Protein AF-A0A7V8WG72-F1 (afdb_monomer)

Solvent-accessible surface area (backbone atoms only — not comparable to full-atom values): 7628 Å² total; per-residue (Å²): 144,66,64,70,64,52,50,53,52,48,52,51,51,53,50,58,50,60,41,51,70,54,53,60,45,51,53,52,51,52,53,51,49,52,38,50,53,43,22,51,48,36,38,74,75,67,39,56,71,86,51,17,57,58,49,21,47,61,74,73,47,64,66,67,60,55,52,49,63,56,43,63,79,66,47,89,67,42,62,67,56,51,51,49,49,51,53,49,50,53,52,51,44,65,72,41,50,68,62,42,48,53,52,50,50,56,50,48,51,54,54,47,49,55,51,48,54,50,52,50,47,39,61,71,75,63,46,73,75,79,75,73,75,84,126

Structure (mmCIF, N/CA/C/O backbone):
data_AF-A0A7V8WG72-F1
#
_entry.id   AF-A0A7V8WG72-F1
#
loop_
_atom_site.group_PDB
_atom_site.id
_atom_site.type_symbol
_atom_site.label_atom_id
_atom_site.label_alt_id
_atom_site.label_comp_id
_atom_site.label_asym_id
_atom_site.label_entity_id
_atom_site.label_seq_id
_atom_site.pdbx_PDB_ins_code
_atom_site.Cartn_x
_atom_site.Cartn_y
_atom_site.Cartn_z
_atom_site.occupancy
_atom_site.B_iso_or_equiv
_atom_site.auth_seq_id
_atom_site.auth_comp_id
_atom_site.auth_asym_id
_atom_site.auth_atom_id
_atom_site.pdbx_PDB_model_num
ATOM 1 N N . MET A 1 1 ? 27.083 -0.628 -4.940 1.00 44.25 1 MET A N 1
ATOM 2 C CA . MET A 1 1 ? 26.690 -1.889 -4.267 1.00 44.25 1 MET A CA 1
ATOM 3 C C . MET A 1 1 ? 25.744 -1.596 -3.080 1.00 44.25 1 MET A C 1
ATOM 5 O O . MET A 1 1 ? 26.153 -1.685 -1.938 1.00 44.25 1 MET A O 1
ATOM 9 N N . THR A 1 2 ? 24.483 -1.189 -3.316 1.00 53.59 2 THR A N 1
ATOM 10 C CA . THR A 1 2 ? 23.506 -0.809 -2.247 1.00 53.59 2 THR A CA 1
ATOM 11 C C . THR A 1 2 ? 22.057 -1.237 -2.554 1.00 53.59 2 THR A C 1
ATOM 13 O O . THR A 1 2 ? 21.095 -0.674 -2.032 1.00 53.59 2 THR A O 1
ATOM 16 N N . PHE A 1 3 ? 21.863 -2.259 -3.393 1.00 52.72 3 PHE A N 1
ATOM 17 C CA . PHE A 1 3 ? 20.522 -2.711 -3.799 1.00 52.72 3 PHE A CA 1
ATOM 18 C C . PHE A 1 3 ? 19.823 -3.568 -2.720 1.00 52.72 3 PHE A C 1
ATOM 20 O O . PHE A 1 3 ? 18.633 -3.395 -2.459 1.00 52.72 3 PHE A O 1
ATOM 27 N N . ARG A 1 4 ? 20.574 -4.424 -2.002 1.00 56.84 4 ARG A N 1
ATOM 28 C CA . ARG A 1 4 ? 20.037 -5.308 -0.938 1.00 56.84 4 ARG A CA 1
ATOM 29 C C . ARG A 1 4 ? 19.464 -4.545 0.263 1.00 56.84 4 ARG A C 1
ATOM 31 O O . ARG A 1 4 ? 18.436 -4.947 0.799 1.00 56.84 4 ARG A O 1
ATOM 38 N N . GLY A 1 5 ? 20.078 -3.425 0.655 1.00 62.41 5 GLY A N 1
ATOM 39 C CA . GLY A 1 5 ? 19.612 -2.614 1.790 1.00 62.41 5 GLY A CA 1
ATOM 40 C C . GLY A 1 5 ? 18.289 -1.891 1.516 1.00 62.41 5 GLY A C 1
ATOM 41 O O . GLY A 1 5 ? 17.406 -1.856 2.374 1.00 62.41 5 GLY A O 1
ATOM 42 N N . LYS A 1 6 ? 18.110 -1.376 0.291 1.00 57.94 6 LYS A N 1
ATOM 43 C CA . LYS A 1 6 ? 16.868 -0.710 -0.133 1.00 57.94 6 LYS A CA 1
ATOM 44 C C . LYS A 1 6 ? 15.716 -1.703 -0.287 1.00 57.94 6 LYS A C 1
ATOM 46 O O . LYS A 1 6 ? 14.612 -1.406 0.159 1.00 57.94 6 LYS A O 1
ATOM 51 N N . ALA A 1 7 ? 15.987 -2.896 -0.821 1.00 64.38 7 ALA A N 1
ATOM 52 C CA . ALA A 1 7 ? 15.001 -3.972 -0.912 1.00 64.38 7 ALA A CA 1
ATOM 53 C C . ALA A 1 7 ? 14.520 -4.430 0.476 1.00 64.38 7 ALA A C 1
ATOM 55 O O . ALA A 1 7 ? 13.319 -4.518 0.712 1.00 64.38 7 ALA A O 1
ATOM 56 N N . ALA A 1 8 ? 15.432 -4.627 1.434 1.00 68.44 8 ALA A N 1
ATOM 57 C CA . ALA A 1 8 ? 15.064 -4.984 2.805 1.00 68.44 8 ALA A CA 1
ATOM 58 C C . ALA A 1 8 ? 14.253 -3.876 3.508 1.00 68.44 8 ALA A C 1
ATOM 60 O O . ALA A 1 8 ? 13.291 -4.163 4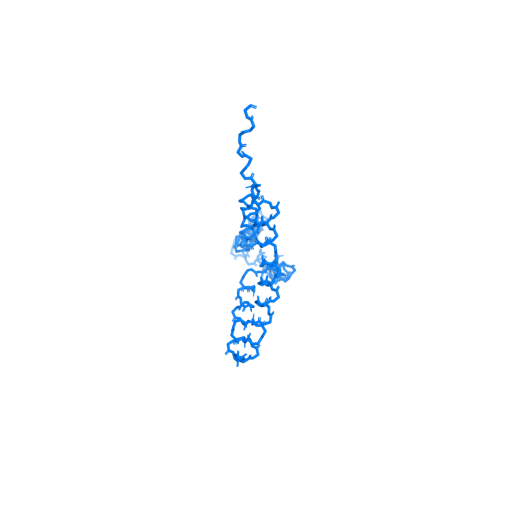.222 1.00 68.44 8 ALA A O 1
ATOM 61 N N . ALA A 1 9 ? 14.595 -2.604 3.280 1.00 67.81 9 ALA A N 1
ATOM 62 C CA . ALA A 1 9 ? 13.831 -1.471 3.800 1.00 67.81 9 ALA A CA 1
ATOM 63 C C . ALA A 1 9 ? 12.435 -1.365 3.163 1.00 67.81 9 ALA A C 1
ATOM 65 O O . ALA A 1 9 ? 11.466 -1.068 3.861 1.00 67.81 9 ALA A O 1
ATOM 66 N N . PHE A 1 10 ? 12.323 -1.646 1.864 1.00 66.31 10 PHE A N 1
ATOM 67 C CA . PHE A 1 10 ? 11.054 -1.690 1.144 1.00 66.31 10 PHE A CA 1
ATOM 68 C C . PHE A 1 10 ? 10.163 -2.827 1.651 1.00 66.31 10 PHE A C 1
ATOM 70 O O . PHE A 1 10 ? 9.021 -2.581 2.019 1.00 66.31 10 PHE A O 1
ATOM 77 N N . VAL A 1 11 ? 10.706 -4.040 1.790 1.00 69.69 11 VAL A N 1
ATOM 78 C CA . VAL A 1 11 ? 9.989 -5.196 2.351 1.00 69.69 11 VAL A CA 1
ATOM 79 C C . VAL A 1 11 ? 9.550 -4.926 3.788 1.00 69.69 11 VAL A C 1
ATOM 81 O O . VAL A 1 11 ? 8.429 -5.261 4.154 1.00 69.69 11 VAL A O 1
ATOM 84 N N . ARG A 1 12 ? 10.380 -4.273 4.609 1.00 65.31 12 ARG A N 1
ATOM 85 C CA . ARG A 1 12 ? 10.001 -3.906 5.980 1.00 65.31 12 ARG A CA 1
ATOM 86 C C . ARG A 1 12 ? 8.890 -2.855 6.012 1.00 65.31 12 ARG A C 1
ATOM 88 O O . ARG A 1 12 ? 7.992 -2.979 6.834 1.00 65.31 12 ARG A O 1
ATOM 95 N N . ARG A 1 13 ? 8.912 -1.860 5.118 1.00 62.81 13 ARG A N 1
ATOM 96 C CA . ARG A 1 13 ? 7.832 -0.863 4.977 1.00 62.81 13 ARG A CA 1
ATOM 97 C C . ARG A 1 13 ? 6.540 -1.490 4.457 1.00 62.81 13 ARG A C 1
ATOM 99 O O . ARG A 1 13 ? 5.484 -1.224 5.016 1.00 62.81 13 ARG A O 1
ATOM 106 N N . ALA A 1 14 ? 6.632 -2.384 3.475 1.00 64.31 14 ALA A N 1
ATOM 107 C CA . ALA A 1 14 ? 5.503 -3.168 2.987 1.00 64.31 14 ALA A CA 1
ATOM 108 C C . ALA A 1 14 ? 4.931 -4.065 4.096 1.00 64.31 14 ALA A C 1
ATOM 110 O O . ALA A 1 14 ? 3.726 -4.115 4.294 1.00 64.31 14 ALA A O 1
ATOM 111 N N . ARG A 1 15 ? 5.784 -4.707 4.902 1.00 63.78 15 ARG A N 1
ATOM 112 C CA . ARG A 1 15 ? 5.366 -5.536 6.042 1.00 63.78 15 ARG A CA 1
ATOM 113 C C . ARG A 1 15 ? 4.791 -4.723 7.203 1.00 63.78 15 ARG A C 1
ATOM 115 O O . ARG A 1 15 ? 3.876 -5.190 7.869 1.00 63.78 15 ARG A O 1
ATOM 122 N N . ALA A 1 16 ? 5.285 -3.509 7.429 1.00 60.75 16 ALA A N 1
ATOM 123 C CA . ALA A 1 16 ? 4.689 -2.572 8.376 1.00 60.75 16 ALA A CA 1
ATOM 124 C C . ALA A 1 16 ? 3.301 -2.115 7.898 1.00 60.75 16 ALA A C 1
ATOM 126 O O . ALA A 1 16 ? 2.375 -2.061 8.700 1.00 60.75 16 ALA A O 1
ATOM 127 N N . ALA A 1 17 ? 3.122 -1.903 6.590 1.00 60.59 17 ALA A N 1
ATOM 128 C CA . ALA A 1 17 ? 1.808 -1.676 5.992 1.00 60.59 17 ALA A CA 1
ATOM 129 C C . ALA A 1 17 ? 0.892 -2.922 6.084 1.00 60.59 17 ALA A C 1
ATOM 131 O O . ALA A 1 17 ? -0.310 -2.779 6.292 1.00 60.59 17 ALA A O 1
ATOM 132 N N . LEU A 1 18 ? 1.449 -4.147 6.049 1.00 61.81 18 LEU A N 1
ATOM 133 C CA . LEU A 1 18 ? 0.720 -5.409 6.309 1.00 61.81 18 LEU A CA 1
ATOM 134 C C . LEU A 1 18 ? 0.290 -5.593 7.774 1.00 61.81 18 LEU A C 1
ATOM 136 O O . LEU A 1 18 ? -0.569 -6.426 8.053 1.00 61.81 18 LEU A O 1
ATOM 140 N N . SER A 1 19 ? 0.849 -4.842 8.729 1.00 63.75 19 SER A N 1
ATOM 141 C CA . SER A 1 19 ? 0.563 -4.992 10.168 1.00 63.75 19 SER A CA 1
ATOM 142 C C . SER A 1 19 ? -0.825 -4.475 10.586 1.00 63.75 19 SER A C 1
ATOM 144 O O . SER A 1 19 ? -1.163 -4.479 11.772 1.00 63.75 19 SER A O 1
ATOM 146 N N . ARG A 1 20 ? -1.652 -4.026 9.638 1.00 65.56 20 ARG A N 1
ATOM 147 C CA . ARG A 1 20 ? -2.979 -3.449 9.887 1.00 65.56 20 ARG A CA 1
ATOM 148 C C . ARG A 1 20 ? -3.912 -4.394 10.653 1.00 65.56 20 ARG A C 1
ATOM 150 O O . ARG A 1 20 ? -4.619 -3.951 11.549 1.00 65.56 20 ARG A O 1
ATOM 157 N N . SER A 1 21 ? -3.836 -5.700 10.390 1.00 66.31 21 SER A N 1
ATOM 158 C CA . SER A 1 21 ? -4.611 -6.721 11.115 1.00 66.31 21 SER A CA 1
ATOM 159 C C . SER A 1 21 ? -4.204 -6.879 12.586 1.00 66.31 21 SER A C 1
ATOM 161 O O . SER A 1 21 ? -5.015 -7.320 13.403 1.00 66.31 21 SER A O 1
ATOM 163 N N . ARG A 1 22 ? -2.960 -6.522 12.930 1.00 71.00 22 ARG A N 1
ATOM 164 C CA . ARG A 1 22 ? -2.457 -6.493 14.307 1.00 71.00 22 ARG A CA 1
ATOM 165 C C . ARG A 1 22 ? -2.949 -5.244 15.030 1.00 71.00 22 ARG A C 1
ATOM 167 O O . ARG A 1 22 ? -3.492 -5.375 16.113 1.00 71.00 22 ARG A O 1
ATOM 174 N N . LEU A 1 23 ? -2.871 -4.080 14.387 1.00 71.25 23 LEU A N 1
ATOM 175 C CA . LEU A 1 23 ? -3.385 -2.813 14.925 1.00 71.25 23 LEU A CA 1
ATOM 176 C C . LEU A 1 23 ? -4.904 -2.843 15.156 1.00 71.25 23 LEU A C 1
ATOM 178 O O . LEU A 1 23 ? -5.367 -2.424 16.207 1.00 71.25 23 LEU A O 1
ATOM 182 N N . ASP A 1 24 ? -5.683 -3.393 14.219 1.00 74.50 24 ASP A N 1
ATOM 183 C CA . ASP A 1 24 ? -7.138 -3.563 14.386 1.00 74.50 24 ASP A CA 1
ATOM 184 C C . ASP A 1 24 ? -7.485 -4.518 15.539 1.00 74.50 24 ASP A C 1
ATOM 186 O O . ASP A 1 24 ? -8.578 -4.453 16.103 1.00 74.50 24 ASP A O 1
ATOM 190 N N . ARG A 1 25 ? -6.584 -5.456 15.845 1.00 79.06 25 ARG A N 1
ATOM 191 C CA . ARG A 1 25 ? -6.735 -6.405 16.947 1.00 79.06 25 ARG A CA 1
ATOM 192 C C . ARG A 1 25 ? -6.362 -5.754 18.274 1.00 79.06 25 ARG A C 1
ATOM 194 O O . ARG A 1 25 ? -7.174 -5.815 19.185 1.00 79.06 25 ARG A O 1
ATOM 201 N N . GLU A 1 26 ? -5.222 -5.072 18.329 1.00 81.88 26 GLU A N 1
ATOM 202 C CA . GLU A 1 26 ? -4.774 -4.280 19.481 1.00 81.88 26 GLU A CA 1
ATOM 203 C C . GLU A 1 26 ? -5.829 -3.236 19.872 1.00 81.88 26 GLU A C 1
ATOM 205 O O . GLU A 1 26 ? -6.213 -3.164 21.032 1.00 81.88 26 GLU A O 1
ATOM 210 N N . LEU A 1 27 ? -6.399 -2.510 18.902 1.00 81.75 27 LEU A N 1
ATOM 211 C CA . LEU A 1 27 ? -7.456 -1.525 19.160 1.00 81.75 27 LEU A CA 1
ATOM 212 C C . LEU A 1 27 ? -8.726 -2.174 19.736 1.00 81.75 27 LEU A C 1
ATOM 214 O O . LEU A 1 27 ? -9.347 -1.640 20.652 1.00 81.75 27 LEU A O 1
ATOM 218 N N . ARG A 1 28 ? -9.121 -3.347 19.222 1.00 82.75 28 ARG A N 1
ATOM 219 C CA . ARG A 1 28 ? -10.267 -4.099 19.762 1.00 82.75 28 ARG A CA 1
ATOM 220 C C . ARG A 1 28 ? -10.008 -4.610 21.176 1.00 82.75 28 ARG A C 1
ATOM 222 O O . ARG A 1 28 ? -10.929 -4.600 21.991 1.00 82.75 28 ARG A O 1
ATOM 229 N N . GLU A 1 29 ? -8.790 -5.058 21.451 1.00 87.75 29 GLU A N 1
ATOM 230 C CA . GLU A 1 29 ? -8.359 -5.501 22.778 1.00 87.75 29 GLU A CA 1
ATOM 231 C C . GLU A 1 29 ? -8.352 -4.330 23.772 1.00 87.75 29 GLU A C 1
ATOM 233 O O . GLU A 1 29 ? -8.922 -4.446 24.855 1.00 87.75 29 GLU A O 1
ATOM 238 N N . GLU A 1 30 ? -7.815 -3.175 23.381 1.00 87.38 30 GLU A N 1
ATOM 239 C CA . GLU A 1 30 ? -7.792 -1.952 24.191 1.00 87.38 30 GLU A CA 1
ATOM 240 C C . GLU A 1 30 ? -9.208 -1.441 24.504 1.00 87.38 30 GLU A C 1
ATOM 242 O O . GLU A 1 30 ? -9.537 -1.134 25.652 1.00 87.38 30 GLU A O 1
ATOM 247 N N . MET A 1 31 ? -10.097 -1.432 23.508 1.00 85.69 31 MET A N 1
ATOM 248 C CA . MET A 1 31 ? -11.506 -1.085 23.706 1.00 85.69 31 MET A CA 1
ATOM 249 C C . MET A 1 31 ? -12.215 -2.049 24.665 1.00 85.69 31 MET A C 1
ATOM 251 O O . MET A 1 31 ? -12.976 -1.615 25.533 1.00 85.69 31 MET A O 1
ATOM 255 N N . ALA A 1 32 ? -11.973 -3.357 24.531 1.00 88.25 32 ALA A N 1
ATOM 256 C CA . ALA A 1 32 ? -12.526 -4.353 25.446 1.00 88.25 32 ALA A CA 1
ATOM 257 C C . ALA A 1 32 ? -12.009 -4.140 26.876 1.00 88.25 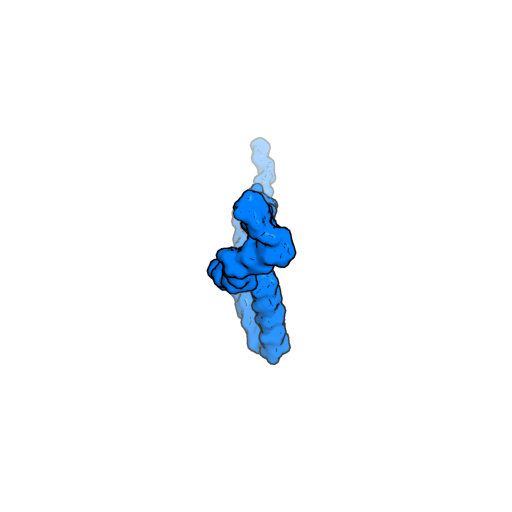32 ALA A C 1
ATOM 259 O O . ALA A 1 32 ? -12.784 -4.235 27.831 1.00 88.25 32 ALA A O 1
ATOM 260 N N . HIS A 1 33 ? -10.732 -3.782 27.017 1.00 90.94 33 HIS A N 1
ATOM 261 C CA . HIS A 1 33 ? -10.139 -3.463 28.307 1.00 90.94 33 HIS A CA 1
ATOM 262 C C . HIS A 1 33 ? -10.792 -2.234 28.957 1.00 90.94 33 HIS A C 1
ATOM 264 O O . HIS A 1 33 ? -11.122 -2.277 30.143 1.00 90.94 33 HIS A O 1
ATOM 270 N N . HIS A 1 34 ? -11.065 -1.178 28.189 1.00 88.62 34 HIS A N 1
ATOM 271 C CA . HIS A 1 34 ? -11.758 0.012 28.688 1.00 88.62 34 HIS A CA 1
ATOM 272 C C . HIS A 1 34 ? -13.179 -0.281 29.189 1.00 88.62 34 HIS A C 1
ATOM 274 O O . HIS A 1 34 ? -13.581 0.210 30.247 1.00 88.62 34 HIS A O 1
ATOM 280 N N . VAL A 1 35 ? -13.944 -1.095 28.454 1.00 90.88 35 VAL A N 1
ATOM 281 C CA . VAL A 1 35 ? -15.291 -1.514 28.881 1.00 90.88 35 VAL A CA 1
ATOM 282 C C . VAL A 1 35 ? -15.222 -2.302 30.190 1.00 90.88 35 VAL A C 1
ATOM 284 O O . VAL A 1 35 ? -16.062 -2.117 31.071 1.00 90.88 35 VAL A O 1
ATOM 287 N N . GLU A 1 36 ? -14.213 -3.157 30.336 1.00 92.44 36 GLU A N 1
ATOM 288 C CA . GLU A 1 36 ? -14.015 -3.964 31.537 1.00 92.44 36 GLU A CA 1
ATOM 289 C C . GLU A 1 36 ? -13.615 -3.118 32.755 1.00 92.44 36 GLU A C 1
ATOM 291 O O . GLU A 1 36 ? -14.199 -3.275 33.826 1.00 92.44 36 GLU A O 1
ATOM 296 N N . LEU A 1 37 ? -12.705 -2.154 32.589 1.00 92.69 37 LEU A N 1
ATOM 297 C CA . LEU A 1 37 ? -12.367 -1.186 33.641 1.00 92.69 37 LEU A CA 1
ATOM 298 C C . LEU A 1 37 ? -13.603 -0.407 34.103 1.00 92.69 37 LEU A C 1
ATOM 300 O O . LEU A 1 37 ? -13.826 -0.233 35.303 1.00 92.69 37 LEU A O 1
ATOM 304 N N . ARG A 1 38 ? -14.454 0.011 33.158 1.00 91.25 38 ARG A N 1
ATOM 305 C CA . ARG A 1 38 ? -15.691 0.728 33.480 1.00 91.25 38 ARG A CA 1
ATOM 306 C C . ARG A 1 38 ? -16.681 -0.145 34.246 1.00 91.25 38 ARG A C 1
ATOM 308 O O . ARG A 1 38 ? -17.318 0.329 35.182 1.00 91.25 38 ARG A O 1
ATOM 315 N N . ARG A 1 39 ? -16.791 -1.425 33.879 1.00 93.44 39 ARG A N 1
ATOM 316 C CA . ARG A 1 39 ? -17.606 -2.408 34.605 1.00 93.44 39 ARG A CA 1
ATOM 317 C C . ARG A 1 39 ? -17.141 -2.547 36.055 1.00 93.44 39 ARG A C 1
ATOM 319 O O . ARG A 1 39 ? -17.977 -2.579 36.950 1.00 93.44 39 ARG A O 1
ATOM 326 N N . GLN A 1 40 ? -15.831 -2.628 36.281 1.00 93.62 40 GLN A N 1
ATOM 327 C CA . GLN A 1 40 ? -15.256 -2.757 37.623 1.00 93.62 40 GLN A CA 1
ATOM 328 C C . GLN A 1 40 ? -15.498 -1.510 38.476 1.00 93.62 40 GLN A C 1
ATOM 330 O O . GLN A 1 40 ? -15.874 -1.647 39.635 1.00 93.62 40 GLN A O 1
ATOM 335 N N . GLN A 1 41 ? -15.365 -0.314 37.894 1.00 92.81 41 GLN A N 1
ATOM 336 C CA . GLN A 1 41 ? -15.710 0.941 38.570 1.00 92.81 41 GLN A CA 1
ATOM 337 C C . GLN A 1 41 ? -17.179 0.980 38.984 1.00 92.81 41 GLN A C 1
ATOM 339 O O . GLN A 1 41 ? -17.459 1.225 40.145 1.00 92.81 41 GLN A O 1
ATOM 344 N N . LEU A 1 42 ? -18.109 0.637 38.087 1.00 92.44 42 LEU A N 1
ATOM 345 C CA . LEU A 1 42 ? -19.538 0.611 38.422 1.00 92.44 42 LEU A CA 1
ATOM 346 C C . LEU A 1 42 ? -19.842 -0.346 39.584 1.00 92.44 42 LEU A C 1
ATOM 348 O O . LEU A 1 42 ? -20.648 -0.024 40.448 1.00 92.44 42 LEU A O 1
ATOM 352 N N . ILE A 1 43 ? -19.177 -1.502 39.633 1.00 94.62 43 ILE A N 1
ATOM 353 C CA . ILE A 1 43 ? -19.314 -2.440 40.756 1.00 94.62 43 ILE A CA 1
ATOM 354 C C . ILE A 1 43 ? -18.747 -1.842 42.047 1.00 94.62 43 ILE A C 1
ATOM 356 O O . ILE A 1 43 ? -19.370 -1.975 43.098 1.00 94.62 43 ILE A O 1
ATOM 360 N N . ALA A 1 44 ? -17.588 -1.184 41.977 1.00 93.50 44 ALA A N 1
ATOM 361 C CA . ALA A 1 44 ? -16.986 -0.503 43.123 1.00 93.50 44 ALA A CA 1
ATOM 362 C C . ALA A 1 44 ? -17.863 0.654 43.636 1.00 93.50 44 ALA A C 1
ATOM 364 O O . ALA A 1 44 ? -17.959 0.860 44.842 1.00 93.50 44 ALA A O 1
ATOM 365 N N . ASP A 1 45 ? -18.566 1.331 42.729 1.00 93.12 45 ASP A N 1
ATOM 366 C CA . ASP A 1 45 ? -19.535 2.390 43.017 1.00 93.12 45 ASP A CA 1
ATOM 367 C C . ASP A 1 45 ? -20.886 1.837 43.528 1.00 93.12 45 ASP A C 1
ATOM 369 O O . ASP A 1 45 ? -21.815 2.597 43.800 1.00 93.12 45 ASP A O 1
ATOM 373 N N . GLY A 1 46 ? -21.011 0.511 43.680 1.00 91.31 46 GLY A N 1
ATOM 374 C CA . GLY A 1 46 ? -22.170 -0.154 44.279 1.00 91.31 46 GLY A CA 1
ATOM 375 C C . GLY A 1 46 ? -23.274 -0.559 43.299 1.00 91.31 46 GLY A C 1
ATOM 376 O O . GLY A 1 46 ? -24.343 -0.992 43.732 1.00 91.31 46 GLY A O 1
ATOM 377 N N . VAL A 1 47 ? -23.048 -0.455 41.987 1.00 92.06 47 VAL A N 1
ATOM 378 C CA . VAL A 1 47 ? -23.995 -0.938 40.970 1.00 92.06 47 VAL A CA 1
ATOM 379 C C . VAL A 1 47 ? -24.003 -2.470 40.948 1.00 92.06 47 VAL A C 1
ATOM 381 O O . VAL A 1 47 ? -22.952 -3.112 40.979 1.00 92.06 47 VAL A O 1
ATOM 384 N N . ASP A 1 48 ? -25.194 -3.072 40.837 1.00 92.69 48 ASP A N 1
ATOM 385 C CA . ASP A 1 48 ? -25.360 -4.527 40.715 1.00 92.69 48 ASP A CA 1
ATOM 386 C C . ASP A 1 48 ? -24.456 -5.085 39.588 1.00 92.69 48 ASP A C 1
ATOM 388 O O . ASP A 1 48 ? -24.570 -4.638 38.439 1.00 92.69 48 ASP A O 1
ATOM 392 N N . PRO A 1 49 ? -23.599 -6.092 39.858 1.00 87.81 49 PRO A N 1
ATOM 393 C CA . PRO A 1 49 ? -22.728 -6.714 38.859 1.00 87.81 49 PRO A CA 1
ATOM 394 C C . PRO A 1 49 ? -23.442 -7.175 37.581 1.00 87.81 49 PRO A C 1
ATOM 396 O O . PRO A 1 49 ? -22.849 -7.152 36.497 1.00 87.81 49 PRO A O 1
ATOM 399 N N . ARG A 1 50 ? -24.715 -7.581 37.685 1.00 87.19 50 ARG A N 1
ATOM 400 C CA . ARG A 1 50 ? -25.540 -8.011 36.545 1.00 87.19 50 ARG A CA 1
ATOM 401 C C . ARG A 1 50 ? -25.939 -6.840 35.644 1.00 87.19 50 ARG A C 1
ATOM 403 O O . ARG A 1 50 ? -26.120 -7.031 34.439 1.00 87.19 50 ARG A O 1
ATOM 410 N N . LEU A 1 51 ? -26.055 -5.638 36.206 1.00 89.69 51 LEU A N 1
ATOM 411 C CA . LEU A 1 51 ? -26.395 -4.405 35.491 1.00 89.69 51 LEU A CA 1
ATOM 412 C C . LEU A 1 51 ? -25.141 -3.660 35.015 1.00 89.69 51 LEU A C 1
ATOM 414 O O . LEU A 1 51 ? -25.120 -3.172 33.882 1.00 89.69 51 LEU A O 1
ATOM 418 N N . ALA A 1 52 ? -24.064 -3.687 35.805 1.00 90.69 52 ALA A N 1
ATOM 419 C CA . ALA A 1 52 ? -22.800 -3.003 35.537 1.00 90.69 52 ALA A CA 1
ATOM 420 C C . ALA A 1 52 ? -22.204 -3.345 34.159 1.00 90.69 52 ALA A C 1
ATOM 422 O O . ALA A 1 52 ? -21.691 -2.472 33.464 1.00 90.69 52 ALA A O 1
ATOM 423 N N . ALA A 1 53 ? -22.315 -4.601 33.708 1.00 86.44 53 ALA A N 1
ATOM 424 C CA . ALA A 1 53 ? -21.818 -5.011 32.390 1.00 86.44 53 ALA A CA 1
ATOM 425 C C . ALA A 1 53 ? -22.595 -4.368 31.224 1.00 86.44 53 ALA A C 1
ATOM 427 O O . ALA A 1 53 ? -22.006 -3.993 30.206 1.00 86.44 53 ALA A O 1
ATOM 428 N N . ARG A 1 54 ? -23.922 -4.239 31.353 1.00 86.25 54 ARG A N 1
ATOM 429 C CA . ARG A 1 54 ? -24.769 -3.582 30.342 1.00 86.25 54 ARG A CA 1
ATOM 430 C C . ARG A 1 54 ? -24.555 -2.075 30.344 1.00 86.25 54 ARG A C 1
ATOM 432 O O . ARG A 1 54 ? -24.498 -1.468 29.276 1.00 86.25 54 ARG A O 1
ATOM 439 N N . GLU A 1 55 ? -24.421 -1.494 31.525 1.00 88.94 55 GLU A N 1
ATOM 440 C CA . GLU A 1 55 ? -24.230 -0.061 31.706 1.00 88.94 55 GLU A CA 1
ATOM 441 C C . GLU A 1 55 ? -22.849 0.403 31.232 1.00 88.94 55 GLU A C 1
ATOM 443 O O . GLU A 1 55 ? -22.764 1.361 30.465 1.00 88.94 55 GLU A O 1
ATOM 448 N N . ALA A 1 56 ? -21.787 -0.354 31.527 1.00 89.31 56 ALA A N 1
ATOM 449 C CA . ALA A 1 56 ? -20.451 -0.113 30.983 1.00 89.31 56 ALA A CA 1
ATOM 450 C C . ALA A 1 56 ? -20.462 -0.075 29.446 1.00 89.31 56 ALA A C 1
ATOM 452 O O . ALA A 1 56 ? -19.978 0.886 28.849 1.00 89.31 56 ALA A O 1
ATOM 453 N N . ARG A 1 57 ? -21.100 -1.060 28.796 1.00 84.69 57 ARG A N 1
ATOM 454 C CA . ARG A 1 57 ? -21.241 -1.097 27.328 1.00 84.69 57 ARG A CA 1
ATOM 455 C C . ARG A 1 57 ? -22.047 0.078 26.775 1.00 84.69 57 ARG A C 1
ATOM 457 O O . ARG A 1 57 ? -21.666 0.630 25.751 1.00 84.69 57 ARG A O 1
ATOM 464 N N . ARG A 1 58 ? -23.145 0.470 27.432 1.00 85.62 58 ARG A N 1
ATOM 465 C CA . ARG A 1 58 ? -23.942 1.641 27.024 1.00 85.62 58 ARG A CA 1
ATOM 466 C C . ARG A 1 58 ? -23.152 2.942 27.154 1.00 85.62 58 ARG A C 1
ATOM 468 O O . ARG A 1 58 ? -23.198 3.756 26.240 1.00 85.62 58 ARG A O 1
ATOM 475 N N . SER A 1 59 ? -22.423 3.111 28.256 1.00 83.69 59 SER A N 1
ATOM 476 C CA . SER A 1 59 ? -21.635 4.316 28.540 1.00 83.69 59 SER A CA 1
ATOM 477 C C . SER A 1 59 ? -20.415 4.481 27.626 1.00 83.69 59 SER A C 1
ATOM 479 O O . SER A 1 59 ? -20.045 5.606 27.313 1.00 83.69 59 SER A O 1
ATOM 481 N N . PHE A 1 60 ? -19.823 3.377 27.153 1.00 81.25 60 PHE A N 1
ATOM 482 C CA . PHE A 1 60 ? -18.696 3.401 26.213 1.00 81.25 60 PHE A CA 1
ATOM 483 C C . PHE A 1 60 ? -19.116 3.789 24.779 1.00 81.25 60 PHE A C 1
ATOM 485 O O . PHE A 1 60 ? -18.292 4.247 23.992 1.00 81.25 60 PHE A O 1
ATOM 492 N N . GLY A 1 61 ? -20.400 3.637 24.433 1.00 77.31 61 GLY A N 1
ATOM 493 C CA . GLY A 1 61 ? -20.929 3.892 23.090 1.00 77.31 61 GLY A CA 1
ATOM 494 C C . GLY A 1 61 ? -20.878 2.662 22.179 1.00 77.31 61 GLY A C 1
ATOM 495 O O . GLY A 1 61 ? -20.659 1.545 22.641 1.00 77.31 61 GLY A O 1
ATOM 496 N N . ASN A 1 62 ? -21.128 2.836 20.874 1.00 77.00 62 ASN A N 1
ATOM 497 C CA . ASN A 1 62 ? -21.077 1.732 19.910 1.00 77.00 62 ASN A CA 1
ATOM 498 C C . ASN A 1 62 ? -19.621 1.494 19.446 1.00 77.00 62 ASN A C 1
ATOM 500 O O . ASN A 1 62 ? -19.131 2.253 18.603 1.00 77.00 62 ASN A O 1
ATOM 504 N N . PRO A 1 63 ? -18.934 0.441 19.932 1.00 69.19 63 PRO A N 1
ATOM 505 C CA . PRO A 1 63 ? -17.553 0.144 19.551 1.00 69.19 63 PRO A CA 1
ATOM 506 C C . PRO A 1 63 ? -17.386 -0.105 18.046 1.00 69.19 63 PRO A C 1
ATOM 508 O O . PRO A 1 63 ? -16.327 0.186 17.497 1.00 69.19 63 PRO A O 1
ATOM 511 N N . GLY A 1 64 ? -18.428 -0.598 17.365 1.00 67.56 64 GLY A N 1
ATOM 512 C CA . GLY A 1 64 ? -18.417 -0.800 15.916 1.00 67.56 64 GLY A CA 1
ATOM 513 C C . GLY A 1 64 ? -18.265 0.514 15.152 1.00 67.56 64 GLY A C 1
ATOM 514 O O . GLY A 1 64 ? -17.417 0.609 14.274 1.00 67.56 64 GLY A O 1
ATOM 515 N N . VAL A 1 65 ? -18.995 1.554 15.563 1.00 68.44 65 VAL A N 1
ATOM 516 C CA . VAL A 1 65 ? -18.948 2.886 14.932 1.00 68.44 65 VAL A CA 1
ATOM 517 C C . VAL A 1 65 ? -17.601 3.574 15.172 1.00 6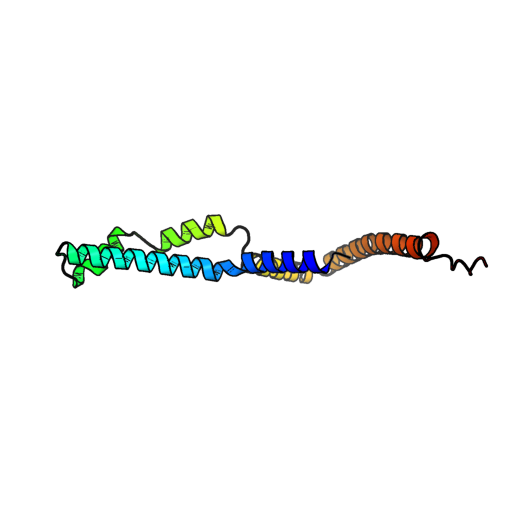8.44 65 VAL A C 1
ATOM 519 O O . VAL A 1 65 ? -17.074 4.241 14.283 1.00 68.44 65 VAL A O 1
ATOM 522 N N . ILE A 1 66 ? -17.018 3.402 16.363 1.00 67.62 66 ILE A N 1
ATOM 523 C CA . ILE A 1 66 ? -15.697 3.957 16.696 1.00 67.62 66 ILE A CA 1
ATOM 524 C C . ILE A 1 66 ? -14.609 3.271 15.859 1.00 67.62 66 ILE A C 1
ATOM 526 O O . ILE A 1 66 ? -13.768 3.944 15.261 1.00 67.62 66 ILE A O 1
ATOM 530 N N . ALA A 1 67 ? -14.656 1.942 15.747 1.00 68.56 67 ALA A N 1
ATOM 531 C CA . ALA A 1 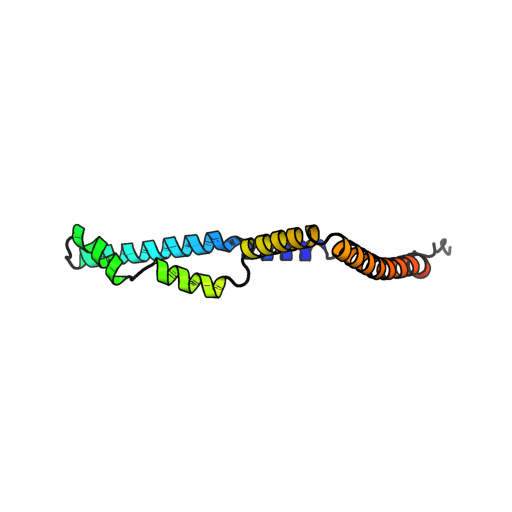67 ? -13.725 1.189 14.915 1.00 68.56 67 ALA A CA 1
ATOM 532 C C . ALA A 1 67 ? -13.856 1.551 13.423 1.00 68.56 67 ALA A C 1
ATOM 534 O O . ALA A 1 67 ? -12.847 1.710 12.742 1.00 68.56 67 ALA A O 1
ATOM 535 N N . GLU A 1 68 ? -15.080 1.735 12.924 1.00 65.06 68 GLU A N 1
ATOM 536 C CA . GLU A 1 68 ? -15.371 2.059 11.522 1.00 65.06 68 GLU A CA 1
ATOM 537 C C . GLU A 1 68 ? -14.871 3.458 11.130 1.00 65.06 68 GLU A C 1
ATOM 539 O O . GLU A 1 68 ? -14.122 3.594 10.163 1.00 65.06 68 GLU A O 1
ATOM 544 N N . ARG A 1 69 ? -15.126 4.481 11.962 1.00 62.97 69 ARG A N 1
ATOM 545 C CA . ARG A 1 69 ? -14.586 5.840 11.748 1.00 62.97 69 ARG A CA 1
ATOM 546 C C . ARG A 1 69 ? -13.059 5.889 11.759 1.00 62.97 69 ARG A C 1
ATOM 548 O O . ARG A 1 69 ? -12.456 6.689 11.047 1.00 62.97 69 ARG A O 1
ATOM 555 N N . THR A 1 70 ? -12.426 5.034 12.559 1.00 59.78 70 THR A N 1
ATOM 556 C CA . THR A 1 70 ? -10.959 4.935 12.618 1.00 59.78 70 THR A CA 1
ATOM 557 C C . THR A 1 70 ? -10.401 4.172 11.412 1.00 59.78 70 THR A C 1
ATOM 559 O O . THR A 1 70 ? -9.279 4.427 10.968 1.00 59.78 70 THR A O 1
ATOM 562 N N . ARG A 1 71 ? -11.188 3.245 10.852 1.00 59.62 71 ARG A N 1
ATOM 563 C CA . ARG A 1 71 ? -10.806 2.421 9.706 1.00 59.62 71 ARG A CA 1
ATOM 564 C C . ARG A 1 71 ? -10.757 3.229 8.411 1.00 59.62 71 ARG A C 1
ATOM 566 O O . ARG A 1 71 ? -9.789 3.044 7.676 1.00 59.62 71 ARG A O 1
ATOM 573 N N . ASP A 1 72 ? -11.705 4.138 8.180 1.00 56.28 72 ASP A N 1
ATOM 574 C CA . ASP A 1 72 ? -11.800 4.934 6.943 1.00 56.28 72 ASP A CA 1
ATOM 575 C C . ASP A 1 72 ? -10.606 5.877 6.740 1.00 56.28 72 ASP A C 1
ATOM 577 O O . ASP A 1 72 ? -10.003 5.906 5.668 1.00 56.28 72 ASP A O 1
ATOM 581 N N . VAL A 1 73 ? -10.167 6.576 7.791 1.00 54.81 73 VAL A N 1
ATOM 582 C CA . VAL A 1 73 ? -9.019 7.503 7.714 1.00 54.81 73 VAL A CA 1
ATOM 583 C C . VAL A 1 73 ? -7.693 6.752 7.516 1.00 54.81 73 VAL A C 1
ATOM 585 O O .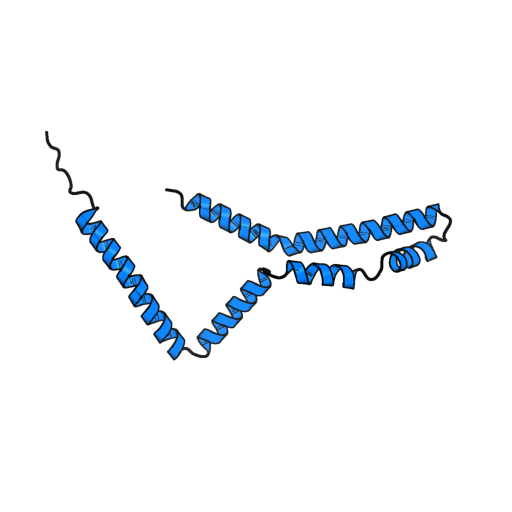 VAL A 1 73 ? -6.757 7.264 6.904 1.00 54.81 73 VAL A O 1
ATOM 588 N N . ARG A 1 74 ? -7.605 5.506 8.000 1.00 54.28 74 ARG A N 1
ATOM 589 C CA . ARG A 1 74 ? -6.392 4.673 7.940 1.00 54.28 74 ARG A CA 1
ATOM 590 C C . ARG A 1 74 ? -6.369 3.716 6.738 1.00 54.28 74 ARG A C 1
ATOM 592 O O . ARG A 1 74 ? -5.393 2.981 6.591 1.00 54.28 74 ARG A O 1
ATOM 599 N N . SER A 1 75 ? -7.415 3.707 5.895 1.00 52.62 75 SER A N 1
ATOM 600 C CA . SER A 1 75 ? -7.583 2.750 4.783 1.00 52.62 75 SER A CA 1
ATOM 601 C C . SER A 1 75 ? -6.892 3.091 3.481 1.00 52.62 75 SER A C 1
ATOM 603 O O . SER A 1 75 ? -6.845 2.240 2.602 1.00 52.62 75 SER A O 1
ATOM 605 N N . PHE A 1 76 ? -6.302 4.275 3.359 1.00 52.81 76 PHE A N 1
ATOM 606 C CA . PHE A 1 76 ? -5.763 4.742 2.082 1.00 52.81 76 PHE A CA 1
ATOM 607 C C . PHE A 1 76 ? -4.664 3.855 1.460 1.00 52.81 76 PHE A C 1
ATOM 609 O O . PHE A 1 76 ? -4.365 4.033 0.285 1.00 52.81 76 PHE A O 1
ATOM 616 N N . VAL A 1 77 ? -4.078 2.891 2.189 1.00 55.59 77 VAL A N 1
ATOM 617 C CA . VAL A 1 77 ? -3.122 1.913 1.631 1.00 55.59 77 VAL A CA 1
ATOM 618 C C . VAL A 1 77 ? -3.255 0.543 2.320 1.00 55.59 77 VAL A C 1
ATOM 620 O O . VAL A 1 77 ? -2.349 0.096 3.027 1.00 55.59 77 VAL A O 1
ATOM 623 N N . SER A 1 78 ? -4.391 -0.147 2.169 1.00 65.25 78 SER A N 1
ATOM 624 C CA . SER A 1 78 ? -4.443 -1.575 2.520 1.00 65.25 78 SER A CA 1
ATOM 625 C C . SER A 1 78 ? -3.746 -2.406 1.451 1.00 65.25 78 SER A C 1
ATOM 627 O O . SER A 1 78 ? -3.948 -2.190 0.259 1.00 65.25 78 SER A O 1
ATOM 629 N N . LEU A 1 79 ? -2.968 -3.410 1.849 1.00 69.06 79 LEU A N 1
ATOM 630 C CA . LEU A 1 79 ? -2.412 -4.357 0.880 1.00 69.06 79 LEU A CA 1
ATOM 631 C C . LEU A 1 79 ? -3.462 -5.300 0.297 1.00 69.06 79 LEU A C 1
ATOM 633 O O . LEU A 1 79 ? -3.282 -5.752 -0.828 1.00 69.06 79 LEU A O 1
ATOM 637 N N . ASP A 1 80 ? -4.565 -5.538 1.007 1.00 69.19 80 ASP A N 1
ATOM 638 C CA . ASP A 1 80 ? -5.719 -6.241 0.440 1.00 69.19 80 ASP A CA 1
ATOM 639 C C . ASP A 1 80 ? -6.377 -5.424 -0.677 1.00 69.19 80 ASP A C 1
ATOM 641 O O . ASP A 1 80 ? -6.650 -5.979 -1.739 1.00 69.19 80 ASP A O 1
ATOM 645 N N . ASP A 1 81 ? -6.522 -4.108 -0.492 1.00 73.88 81 ASP A N 1
ATOM 646 C CA . ASP A 1 81 ? -7.055 -3.201 -1.518 1.00 73.88 81 ASP A CA 1
ATOM 647 C C . ASP A 1 81 ? -6.103 -3.145 -2.722 1.00 73.88 81 ASP A C 1
ATOM 649 O O . ASP A 1 81 ? -6.528 -3.332 -3.858 1.00 73.88 81 ASP A O 1
ATOM 653 N N . LEU A 1 82 ? -4.786 -3.043 -2.488 1.00 78.62 82 LEU A N 1
ATOM 654 C CA . LEU A 1 82 ? -3.786 -3.121 -3.561 1.00 78.62 82 LEU A CA 1
ATOM 655 C C . LEU A 1 82 ? -3.819 -4.466 -4.302 1.00 78.62 82 LEU A C 1
ATOM 657 O O . LEU A 1 82 ? -3.710 -4.502 -5.525 1.00 78.62 82 LEU A O 1
ATOM 661 N N . LEU A 1 83 ? -3.953 -5.591 -3.595 1.00 81.38 83 LEU A N 1
ATOM 662 C CA . LEU A 1 83 ? -4.061 -6.911 -4.224 1.00 81.38 83 LEU A CA 1
ATOM 663 C C . LEU A 1 83 ? -5.364 -7.057 -5.010 1.00 81.38 83 LEU A C 1
ATOM 665 O O . LEU A 1 83 ? -5.375 -7.704 -6.063 1.00 81.38 83 LEU A O 1
ATOM 669 N N . GLN A 1 84 ? -6.451 -6.479 -4.511 1.00 83.50 84 GLN A N 1
ATOM 670 C CA . GLN A 1 84 ? -7.734 -6.438 -5.194 1.00 83.50 84 GLN A CA 1
ATOM 671 C C . GLN A 1 84 ? -7.642 -5.602 -6.472 1.00 83.50 84 GLN A C 1
ATOM 673 O O . GLN A 1 84 ? -8.048 -6.091 -7.527 1.00 83.50 84 GLN A O 1
ATOM 678 N N . ASP A 1 85 ? -7.018 -4.429 -6.412 1.00 88.00 85 ASP A N 1
ATOM 679 C CA . ASP A 1 85 ? -6.785 -3.557 -7.561 1.00 88.00 85 ASP A CA 1
ATOM 680 C C . ASP A 1 85 ? -5.871 -4.216 -8.595 1.00 88.00 85 ASP A C 1
ATOM 682 O O . ASP A 1 85 ? -6.182 -4.218 -9.785 1.00 88.00 85 ASP A O 1
ATOM 686 N N . VAL A 1 86 ? -4.786 -4.870 -8.167 1.00 88.50 86 VAL A N 1
ATOM 687 C CA . VAL A 1 86 ? -3.897 -5.621 -9.070 1.00 88.50 86 VAL A CA 1
ATOM 688 C C . VAL A 1 86 ? -4.639 -6.784 -9.728 1.00 88.50 86 VAL A C 1
ATOM 690 O O . VAL A 1 86 ? -4.522 -6.986 -10.938 1.00 88.50 86 VAL A O 1
ATOM 693 N N . ARG A 1 87 ? -5.439 -7.551 -8.975 1.00 89.94 87 ARG A N 1
ATOM 694 C CA . ARG A 1 87 ? -6.267 -8.633 -9.538 1.00 89.94 87 ARG A CA 1
ATOM 695 C C . ARG A 1 87 ? -7.301 -8.099 -10.519 1.00 89.94 87 ARG A C 1
ATOM 697 O O . ARG A 1 87 ? -7.541 -8.725 -11.554 1.00 89.94 87 ARG A O 1
ATOM 704 N N . PHE A 1 88 ? -7.914 -6.968 -10.194 1.00 89.94 88 PHE A N 1
ATOM 705 C CA . PHE A 1 88 ? -8.892 -6.311 -11.043 1.00 89.94 88 PHE A CA 1
ATOM 706 C C . PHE A 1 88 ? -8.247 -5.801 -12.335 1.00 89.94 88 PHE A C 1
ATOM 708 O O . PHE A 1 88 ? -8.711 -6.144 -13.422 1.00 89.94 88 PHE A O 1
ATOM 715 N N . GLY A 1 89 ? -7.119 -5.096 -12.236 1.00 89.56 89 GLY A N 1
ATOM 716 C CA . GLY A 1 89 ? -6.321 -4.641 -13.371 1.00 89.56 89 GLY A CA 1
ATOM 717 C C . GLY A 1 89 ? -5.860 -5.802 -14.251 1.00 89.56 89 GLY A C 1
ATOM 718 O O . GLY A 1 89 ? -6.063 -5.775 -15.461 1.00 89.56 89 GLY A O 1
ATOM 719 N N . ALA A 1 90 ? -5.351 -6.887 -13.663 1.00 90.75 90 ALA A N 1
ATOM 720 C CA . ALA A 1 90 ? -4.970 -8.085 -14.412 1.00 90.75 90 ALA A CA 1
ATOM 721 C C . ALA A 1 90 ? -6.163 -8.717 -15.150 1.00 90.75 90 ALA A C 1
ATOM 723 O O . ALA A 1 90 ? -6.031 -9.157 -16.292 1.00 90.75 90 ALA A O 1
ATOM 724 N N . ARG A 1 91 ? -7.351 -8.748 -14.534 1.00 92.88 91 ARG A N 1
ATOM 725 C CA . ARG A 1 91 ? -8.576 -9.226 -15.193 1.00 92.88 91 ARG A CA 1
ATOM 726 C C . ARG A 1 91 ? -8.988 -8.315 -16.349 1.00 92.88 91 ARG A C 1
ATOM 728 O O . ARG A 1 91 ? -9.426 -8.825 -17.379 1.00 92.88 91 ARG A O 1
ATOM 735 N N . LEU A 1 92 ? -8.834 -7.003 -16.194 1.00 91.50 92 LEU A N 1
ATOM 736 C CA . LEU A 1 92 ? -9.121 -6.027 -17.241 1.00 91.50 92 LEU A CA 1
ATOM 737 C C . LEU A 1 92 ? -8.173 -6.201 -18.434 1.00 91.50 92 LEU A C 1
ATOM 739 O O . LEU A 1 92 ? -8.642 -6.340 -19.560 1.00 91.50 92 LEU A O 1
ATOM 743 N N . LEU A 1 93 ? -6.866 -6.325 -18.183 1.00 90.31 93 LEU A N 1
ATOM 744 C CA . LEU A 1 93 ? -5.857 -6.569 -19.220 1.00 90.31 93 LEU A CA 1
ATOM 745 C C . LEU A 1 93 ? -6.113 -7.870 -19.998 1.00 90.31 93 LEU A C 1
ATOM 747 O O . LEU A 1 93 ? -5.906 -7.921 -21.211 1.00 90.31 93 LEU A O 1
ATOM 751 N N . ARG A 1 94 ? -6.609 -8.915 -19.319 1.00 90.88 94 ARG A N 1
ATOM 752 C CA . ARG A 1 94 ? -7.001 -10.189 -19.953 1.00 90.88 94 ARG A CA 1
ATOM 753 C C . ARG A 1 94 ? -8.292 -10.088 -20.769 1.00 90.88 94 ARG A C 1
ATOM 755 O O . ARG A 1 94 ? -8.483 -10.900 -21.667 1.00 90.88 94 ARG A O 1
ATOM 762 N N . ARG A 1 95 ? -9.173 -9.125 -20.475 1.00 92.81 95 ARG A N 1
ATOM 763 C CA . ARG A 1 95 ? -10.393 -8.875 -21.264 1.00 92.81 95 ARG A CA 1
ATOM 764 C C . ARG A 1 95 ? -10.111 -8.144 -22.573 1.00 92.81 95 ARG A C 1
ATOM 766 O O . ARG A 1 95 ? -10.861 -8.334 -23.523 1.00 92.81 95 ARG A O 1
ATOM 773 N N . THR A 1 96 ? -9.048 -7.346 -22.639 1.00 92.00 96 THR A N 1
ATOM 774 C CA . THR A 1 96 ? -8.662 -6.568 -23.829 1.00 92.00 96 THR A CA 1
ATOM 775 C C . THR A 1 96 ? -7.270 -6.973 -24.341 1.00 92.00 96 THR A C 1
ATOM 777 O O . THR A 1 96 ? -6.354 -6.148 -24.392 1.00 92.00 96 THR A O 1
ATOM 780 N N . PRO A 1 97 ? -7.072 -8.243 -24.752 1.00 89.62 97 PRO A N 1
ATOM 781 C CA . PRO A 1 97 ? -5.744 -8.797 -25.024 1.00 89.62 97 PRO A CA 1
ATOM 782 C C . PRO A 1 97 ? -5.001 -8.080 -26.157 1.00 89.62 97 PRO A C 1
ATOM 784 O O . PRO A 1 97 ? -3.788 -7.923 -26.071 1.00 89.62 97 PRO A O 1
ATOM 787 N N . LEU A 1 98 ? -5.711 -7.600 -27.186 1.00 94.19 98 LEU A N 1
ATOM 788 C CA . LEU A 1 98 ? -5.093 -6.893 -28.311 1.00 94.19 98 LEU A CA 1
ATOM 789 C C . LEU A 1 98 ? -4.485 -5.551 -27.879 1.00 94.19 98 LEU A C 1
ATOM 791 O O . LEU A 1 98 ? -3.321 -5.280 -28.161 1.00 94.19 98 LEU A O 1
ATOM 795 N N . PHE A 1 99 ? -5.249 -4.737 -27.148 1.00 93.44 99 PHE A N 1
ATOM 796 C CA . PHE A 1 99 ? -4.762 -3.463 -26.615 1.00 93.44 99 PHE A CA 1
ATOM 797 C C . PHE A 1 99 ? -3.597 -3.677 -25.644 1.00 93.44 99 PHE A C 1
ATOM 799 O O . PHE A 1 99 ? -2.566 -3.016 -25.758 1.00 93.44 99 PHE A O 1
ATOM 806 N N . THR A 1 100 ? -3.729 -4.651 -24.737 1.00 93.00 100 THR A N 1
ATOM 807 C CA . THR A 1 100 ? -2.662 -5.025 -23.803 1.00 93.00 100 THR A CA 1
ATOM 808 C C . THR A 1 100 ? -1.389 -5.436 -24.542 1.00 93.00 100 THR A C 1
ATOM 810 O O . THR A 1 100 ? -0.310 -4.989 -24.171 1.00 93.00 100 THR A O 1
ATOM 813 N N . ALA A 1 101 ? -1.490 -6.242 -25.603 1.00 94.81 101 ALA A N 1
ATOM 814 C CA . ALA A 1 101 ? -0.332 -6.674 -26.382 1.00 94.81 101 ALA A CA 1
ATOM 815 C C . ALA A 1 101 ? 0.386 -5.494 -27.051 1.00 94.81 101 ALA A C 1
ATOM 817 O O . ALA A 1 101 ? 1.604 -5.382 -26.928 1.00 94.81 101 ALA A O 1
ATOM 818 N N . VAL A 1 102 ? -0.352 -4.582 -27.694 1.00 97.06 102 VAL A N 1
ATOM 819 C CA . VAL A 1 102 ? 0.239 -3.380 -28.307 1.00 97.06 102 VAL A CA 1
ATOM 820 C C . VAL A 1 102 ? 0.908 -2.505 -27.249 1.00 97.06 102 VAL A C 1
ATOM 822 O O . VAL A 1 102 ? 2.045 -2.080 -27.437 1.00 97.06 102 VAL A O 1
ATOM 825 N N . ALA A 1 103 ? 0.250 -2.276 -26.111 1.00 95.19 103 ALA A N 1
ATOM 826 C CA . ALA A 1 103 ? 0.823 -1.502 -25.014 1.00 95.19 103 ALA A CA 1
ATOM 827 C C . ALA A 1 103 ? 2.117 -2.137 -24.474 1.00 95.19 103 ALA A C 1
ATOM 829 O O . ALA A 1 103 ? 3.115 -1.441 -24.288 1.00 95.19 103 ALA A O 1
ATOM 830 N N . VAL A 1 104 ? 2.125 -3.459 -24.264 1.00 95.94 104 VAL A N 1
ATOM 831 C CA . VAL A 1 104 ? 3.301 -4.205 -23.794 1.00 95.94 104 VAL A CA 1
ATOM 832 C C . VAL A 1 104 ? 4.441 -4.140 -24.805 1.00 95.94 104 VAL A C 1
ATOM 834 O O . VAL A 1 104 ? 5.571 -3.889 -24.400 1.00 95.94 104 VAL A O 1
ATOM 837 N N . LEU A 1 105 ? 4.170 -4.325 -26.099 1.00 96.62 105 LEU A N 1
ATOM 838 C CA . LEU A 1 105 ? 5.194 -4.248 -27.144 1.00 96.62 105 LEU A CA 1
ATOM 839 C C . LEU A 1 105 ? 5.799 -2.845 -27.232 1.00 96.62 105 LEU A C 1
ATOM 841 O O . LEU A 1 105 ? 7.018 -2.714 -27.211 1.00 96.62 105 LEU A O 1
ATOM 845 N N . SER A 1 106 ? 4.971 -1.799 -27.232 1.00 96.38 106 SER A N 1
ATOM 846 C CA . SER A 1 106 ? 5.442 -0.409 -27.239 1.00 96.38 106 SER A CA 1
ATOM 847 C C . SER A 1 106 ? 6.331 -0.096 -26.031 1.00 96.38 106 SER A C 1
ATOM 849 O O . SER A 1 106 ? 7.403 0.495 -26.179 1.00 96.38 1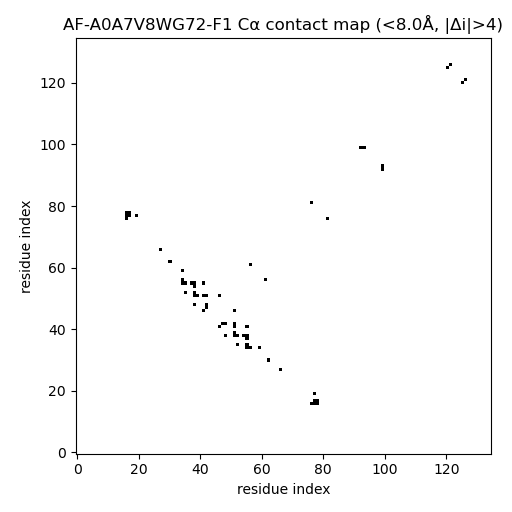06 SER A O 1
ATOM 851 N N . LEU A 1 107 ? 5.926 -0.538 -24.833 1.00 95.44 107 LEU A N 1
ATOM 852 C CA . LEU A 1 107 ? 6.726 -0.388 -23.615 1.00 95.44 107 LEU A CA 1
ATOM 853 C C . LEU A 1 107 ? 8.028 -1.19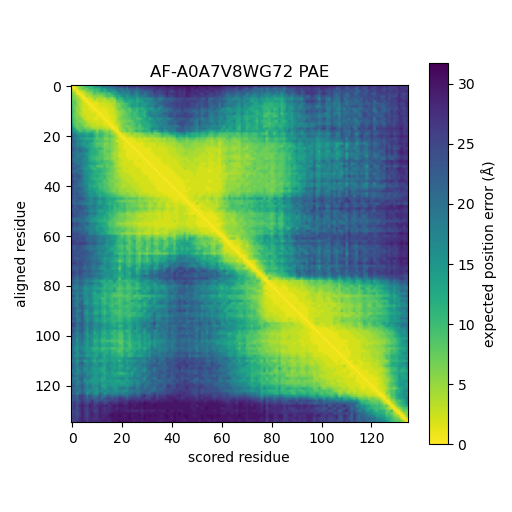4 -23.685 1.00 95.44 107 LEU A C 1
ATOM 855 O O . LEU A 1 107 ? 9.086 -0.680 -23.325 1.00 95.44 107 LEU A O 1
ATOM 859 N N . ALA A 1 108 ? 7.967 -2.435 -24.167 1.00 95.50 108 ALA A N 1
ATOM 860 C CA . ALA A 1 108 ? 9.126 -3.306 -24.304 1.00 95.50 108 ALA A CA 1
ATOM 861 C C . ALA A 1 108 ? 10.154 -2.729 -25.282 1.00 95.50 108 ALA A C 1
ATOM 863 O O . ALA A 1 108 ? 11.344 -2.757 -24.985 1.00 95.50 108 ALA A O 1
ATOM 864 N N . THR A 1 109 ? 9.716 -2.150 -26.403 1.00 95.88 109 THR A N 1
ATOM 865 C CA . THR A 1 109 ? 10.607 -1.481 -27.356 1.00 95.88 109 THR A CA 1
ATOM 866 C C . THR A 1 109 ? 11.269 -0.255 -26.732 1.00 95.88 109 THR A C 1
ATOM 868 O O . THR A 1 109 ? 12.484 -0.116 -26.835 1.00 95.88 109 THR A O 1
ATOM 871 N N . GLY A 1 110 ? 10.517 0.604 -26.036 1.00 94.69 110 GLY A N 1
ATOM 872 C CA . GLY A 1 110 ? 11.084 1.794 -25.390 1.00 94.69 110 GLY A CA 1
ATOM 873 C C . GLY A 1 110 ? 12.102 1.449 -24.297 1.00 94.69 110 GLY A C 1
ATOM 874 O O . GLY A 1 110 ? 13.232 1.943 -24.311 1.00 94.69 110 GLY A O 1
ATOM 875 N N . LEU A 1 111 ? 11.730 0.549 -23.382 1.00 95.19 111 LEU A N 1
ATOM 876 C CA . LEU A 1 111 ? 12.605 0.094 -22.298 1.00 95.19 111 LEU A CA 1
ATOM 877 C C . LEU A 1 111 ? 13.808 -0.688 -22.839 1.00 95.19 111 LEU A C 1
ATOM 879 O O . LEU A 1 111 ? 14.942 -0.437 -22.438 1.00 95.19 111 LEU A O 1
ATOM 883 N N . GLY A 1 112 ? 13.568 -1.611 -23.770 1.00 92.25 112 GLY A N 1
ATOM 884 C CA . GLY A 1 112 ? 14.594 -2.440 -24.390 1.00 92.25 112 GLY A CA 1
ATOM 885 C C . GLY A 1 112 ? 15.596 -1.616 -25.186 1.00 92.25 112 GLY A C 1
ATOM 886 O O . GLY A 1 112 ? 16.791 -1.860 -25.073 1.00 92.25 112 GLY A O 1
ATOM 887 N N . SER A 1 113 ? 15.141 -0.594 -25.914 1.00 95.38 113 SER A N 1
ATOM 888 C CA . SER A 1 113 ? 16.024 0.322 -26.639 1.00 95.38 113 SER A CA 1
ATOM 889 C C . SER A 1 113 ? 16.917 1.111 -25.685 1.00 95.38 113 SER A C 1
ATOM 891 O O . SER A 1 113 ? 18.122 1.193 -25.911 1.00 95.38 113 SER A O 1
ATOM 893 N N . ALA A 1 114 ? 16.360 1.661 -24.602 1.00 92.69 114 ALA A N 1
ATOM 894 C CA . ALA A 1 114 ? 17.146 2.396 -23.612 1.00 92.69 114 ALA A CA 1
ATOM 895 C C . ALA A 1 114 ? 18.212 1.500 -22.953 1.00 92.69 114 ALA A C 1
ATOM 897 O O . ALA A 1 114 ? 19.373 1.893 -22.830 1.00 92.69 114 ALA A O 1
ATOM 898 N N . VAL A 1 115 ? 17.836 0.271 -22.584 1.00 94.12 115 VAL A N 1
ATOM 899 C CA . VAL A 1 115 ? 18.752 -0.716 -21.993 1.00 94.12 115 VAL A CA 1
ATOM 900 C C . VAL A 1 115 ? 19.803 -1.185 -23.002 1.00 94.12 115 VAL A C 1
ATOM 902 O O . VAL A 1 115 ? 20.970 -1.307 -22.644 1.00 94.12 115 VAL A O 1
ATOM 905 N N . ALA A 1 116 ? 19.427 -1.424 -24.259 1.00 92.62 116 ALA A N 1
ATOM 906 C CA . ALA A 1 116 ? 20.342 -1.864 -25.310 1.00 92.62 116 ALA A CA 1
ATOM 907 C C . ALA A 1 116 ? 21.407 -0.809 -25.615 1.00 92.62 116 ALA A C 1
ATOM 909 O O . ALA A 1 116 ? 22.586 -1.144 -25.663 1.00 92.62 116 ALA A O 1
ATOM 910 N N . VAL A 1 117 ? 21.013 0.461 -25.758 1.00 91.88 117 VAL A N 1
ATOM 911 C CA . VAL A 1 117 ? 21.960 1.564 -25.976 1.00 91.88 117 VAL A CA 1
ATOM 912 C C . VAL A 1 117 ? 22.937 1.668 -24.809 1.00 91.88 117 VAL A C 1
ATOM 914 O O . VAL A 1 117 ? 24.139 1.759 -25.042 1.00 91.88 117 VAL A O 1
ATOM 917 N N . PHE A 1 118 ? 22.449 1.589 -23.566 1.00 89.00 118 PHE A N 1
ATOM 918 C CA . PHE A 1 118 ? 23.324 1.603 -22.396 1.00 89.00 118 PHE A CA 1
ATOM 919 C C . PHE A 1 118 ? 24.260 0.392 -22.360 1.00 89.00 118 PHE A C 1
ATOM 921 O O . PHE A 1 118 ? 25.443 0.567 -22.124 1.00 89.00 118 PHE A O 1
ATOM 928 N N . ASN A 1 119 ? 23.774 -0.819 -22.641 1.00 88.38 119 ASN A N 1
ATOM 929 C CA . ASN A 1 119 ? 24.607 -2.024 -22.667 1.00 88.38 119 ASN A CA 1
ATOM 930 C C . ASN A 1 119 ? 25.675 -1.977 -23.765 1.00 88.38 119 ASN A C 1
ATOM 932 O O . ASN A 1 119 ? 26.791 -2.433 -23.544 1.00 88.38 119 ASN A O 1
ATOM 936 N N . VAL A 1 120 ? 25.350 -1.443 -24.946 1.00 89.56 120 VAL A N 1
ATOM 937 C CA . VAL A 1 120 ? 26.327 -1.251 -26.028 1.00 89.56 120 VAL A CA 1
ATOM 938 C C . VAL A 1 120 ? 27.347 -0.190 -25.630 1.00 89.56 120 VAL A C 1
ATOM 940 O O . VAL A 1 120 ? 28.543 -0.418 -25.776 1.00 89.56 120 VAL A O 1
ATOM 943 N N . ALA A 1 121 ? 2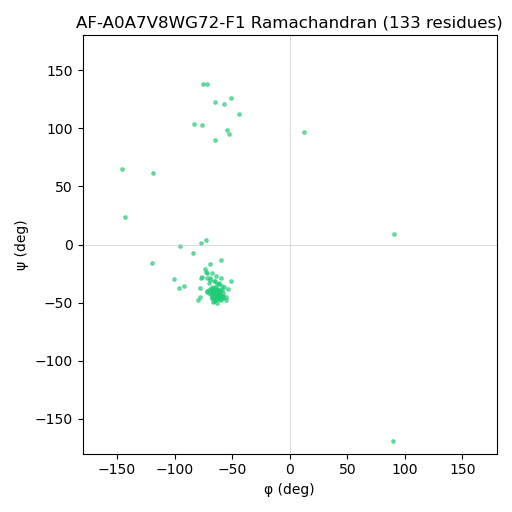6.895 0.941 -25.086 1.00 86.88 121 ALA A N 1
ATOM 944 C CA . ALA A 1 121 ? 27.780 1.980 -24.578 1.00 86.88 121 ALA A CA 1
ATOM 945 C C . ALA A 1 121 ? 28.690 1.440 -23.465 1.00 86.88 121 ALA A C 1
ATOM 947 O O . ALA A 1 121 ? 29.889 1.657 -23.516 1.00 86.88 121 ALA A O 1
ATOM 948 N N . ASP A 1 122 ? 28.160 0.677 -22.513 1.00 84.88 122 ASP A N 1
ATOM 949 C CA . ASP A 1 122 ? 28.929 0.015 -21.459 1.00 84.88 122 ASP A CA 1
ATOM 950 C C . ASP A 1 122 ? 29.943 -0.975 -22.044 1.00 84.88 122 ASP A C 1
ATOM 952 O O . ASP A 1 122 ? 31.126 -0.910 -21.728 1.00 84.88 122 ASP A O 1
ATOM 956 N N . ALA A 1 123 ? 29.531 -1.815 -22.995 1.00 83.75 123 ALA A N 1
ATOM 957 C CA . ALA A 1 123 ? 30.408 -2.788 -23.637 1.00 83.75 123 ALA A CA 1
ATOM 958 C C . ALA A 1 123 ? 31.543 -2.160 -24.466 1.00 83.75 123 ALA A C 1
ATOM 960 O O . ALA A 1 123 ? 32.605 -2.769 -24.576 1.00 83.75 123 ALA A O 1
ATOM 961 N N . VAL A 1 124 ? 31.314 -0.987 -25.064 1.00 82.75 124 VAL A N 1
ATOM 962 C CA . VAL A 1 124 ? 32.268 -0.313 -25.962 1.00 82.75 124 VAL A CA 1
ATOM 963 C C . VAL A 1 124 ? 33.112 0.740 -25.235 1.00 82.75 124 VAL A C 1
ATOM 965 O O . VAL A 1 124 ? 34.289 0.885 -25.548 1.00 82.75 124 VAL A O 1
ATOM 968 N N . LEU A 1 125 ? 32.534 1.479 -24.284 1.00 78.12 125 LEU A N 1
ATOM 969 C CA . LEU A 1 125 ? 33.189 2.590 -23.577 1.00 78.12 125 LEU A CA 1
ATOM 970 C C . LEU A 1 125 ? 33.697 2.209 -22.180 1.00 78.12 125 LEU A C 1
ATOM 972 O O . LEU A 1 125 ? 34.662 2.813 -21.721 1.00 78.12 125 LEU A O 1
ATOM 976 N N . PHE A 1 126 ? 33.054 1.258 -21.490 1.00 66.31 126 PHE A N 1
ATOM 977 C CA . PHE A 1 126 ? 33.306 0.978 -20.066 1.00 66.31 126 PHE A CA 1
ATOM 978 C C . PHE A 1 126 ? 33.788 -0.444 -19.764 1.00 66.31 126 PHE A C 1
ATOM 980 O O . PHE A 1 126 ? 34.341 -0.683 -18.687 1.00 66.31 126 PHE A O 1
ATOM 987 N N . ARG A 1 127 ? 33.645 -1.392 -20.696 1.00 61.12 127 ARG A N 1
ATOM 988 C CA . ARG A 1 127 ? 34.327 -2.681 -20.601 1.00 61.12 127 ARG A CA 1
ATOM 989 C C . ARG A 1 127 ? 35.820 -2.383 -20.696 1.00 61.12 127 ARG A C 1
ATOM 991 O O . ARG A 1 127 ? 36.224 -1.730 -21.658 1.00 61.12 127 ARG A O 1
ATOM 998 N N . PRO A 1 128 ? 36.625 -2.779 -19.697 1.00 58.25 128 PRO A N 1
ATOM 999 C CA . PRO A 1 128 ? 38.008 -2.359 -19.631 1.00 58.25 128 PRO A CA 1
ATOM 1000 C C . PRO A 1 128 ? 38.680 -2.788 -20.928 1.00 58.25 128 PRO A C 1
ATOM 1002 O O . PRO A 1 128 ? 38.698 -3.976 -21.254 1.00 58.25 128 PRO A O 1
ATOM 1005 N N . LEU A 1 129 ? 39.217 -1.811 -21.664 1.00 57.56 129 LEU A N 1
ATOM 1006 C CA . LEU A 1 129 ? 40.396 -2.051 -22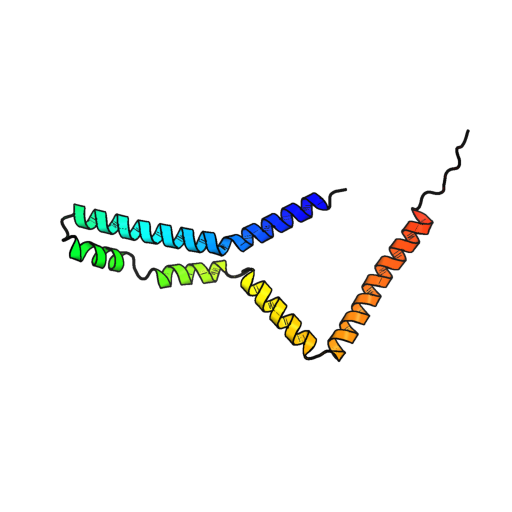.478 1.00 57.56 129 LEU A CA 1
ATOM 1007 C C . LEU A 1 129 ? 41.310 -2.857 -21.564 1.00 57.56 129 LEU A C 1
ATOM 1009 O O . LEU A 1 129 ? 41.692 -2.354 -20.506 1.00 57.56 129 LEU A O 1
ATOM 1013 N N . GLU A 1 130 ? 41.544 -4.127 -21.898 1.00 57.88 130 GLU A N 1
ATOM 1014 C CA . GLU A 1 130 ? 42.639 -4.879 -21.313 1.00 57.88 130 GLU A CA 1
ATOM 1015 C C . GLU A 1 130 ? 43.865 -4.003 -21.545 1.00 57.88 130 GLU A C 1
ATOM 1017 O O . GLU A 1 130 ? 44.446 -3.984 -22.631 1.00 57.88 130 GLU A O 1
ATOM 1022 N N . VAL A 1 131 ? 44.216 -3.197 -20.544 1.00 60.50 131 VAL A N 1
ATOM 1023 C CA . VAL A 1 131 ? 45.540 -2.630 -20.444 1.00 60.50 131 VAL A CA 1
ATOM 1024 C C . VAL A 1 131 ? 46.390 -3.866 -20.231 1.00 60.50 131 VAL A C 1
ATOM 1026 O O . VAL A 1 131 ? 46.526 -4.369 -19.117 1.00 60.50 131 VAL A O 1
ATOM 1029 N N . ARG A 1 132 ? 46.849 -4.431 -21.351 1.00 56.03 132 ARG A N 1
ATOM 1030 C CA . ARG A 1 132 ? 48.001 -5.312 -21.393 1.00 56.03 132 ARG A CA 1
ATOM 1031 C C . ARG A 1 132 ? 49.117 -4.517 -20.743 1.00 56.03 132 ARG A C 1
ATOM 1033 O O . ARG A 1 132 ? 49.638 -3.589 -21.351 1.00 56.03 132 ARG A O 1
ATOM 1040 N N . ASP A 1 133 ? 49.318 -4.833 -19.473 1.00 58.25 133 ASP A N 1
ATOM 1041 C CA . ASP A 1 133 ? 50.520 -4.669 -18.671 1.00 58.25 133 ASP A CA 1
ATOM 1042 C C . ASP A 1 133 ? 51.580 -3.768 -19.337 1.00 58.25 133 ASP A C 1
ATOM 1044 O O . ASP A 1 133 ? 52.316 -4.235 -20.216 1.00 58.25 133 ASP A O 1
ATOM 1048 N N . PRO A 1 134 ? 51.656 -2.468 -18.995 1.00 54.75 134 PRO A N 1
ATOM 1049 C CA . PRO A 1 134 ? 52.836 -1.697 -19.311 1.00 54.75 134 PRO A CA 1
ATOM 1050 C C . PRO A 1 134 ? 53.892 -2.124 -18.290 1.00 54.75 134 PRO A C 1
ATOM 1052 O O . PRO A 1 134 ? 53.802 -1.761 -17.116 1.00 54.75 134 PRO A O 1
ATOM 1055 N N . GLY A 1 135 ? 54.823 -2.966 -18.741 1.00 51.97 135 GLY A N 1
ATOM 1056 C CA . GLY A 1 135 ? 56.025 -3.311 -17.981 1.00 51.97 135 GLY A CA 1
ATOM 1057 C C . GLY A 1 135 ? 56.842 -2.095 -17.560 1.00 51.97 135 GLY A C 1
ATOM 1058 O O . GLY A 1 135 ? 56.680 -1.012 -18.173 1.00 51.97 135 GLY A O 1
#

Sequence (135 aa):
MTFRGKAAAFVRRARAALSRSRLDRELREEMAHHVELRRQQLIADGVDPRLAAREARRSFGNPGVIAERTRDVRSFVSLDDLLQDVRFGARLLRRTPLFTAVAVLSLATGLGSAVAVFNVADAVLFRPLEVRDPG

Mean predicted aligned error: 14.4 Å

pLDDT: mean 78.77, std 14.5, range [44.25, 97.06]

Foldseek 3Di:
DCPVVVVVVVVVVVVVLVCVVVVLVVLVVVLVVQLVVQLVVCVVVPHDNVVSSVVSDVVSPDVVVVSVVVCVVSVPDHVVVVVVVVVVVVVVCVVVVVVNVVVVVVVCCVVVVVVVVVVVCCVPPPPDPPPPDPD

Radius of gyration: 29.54 Å; Cα contacts (8 Å, |Δi|>4): 33; chains: 1; bounding box: 82×18×73 Å

Secondary structure (DSSP, 8-state):
--HHHHHHHHHHHHHHHHTHHHHHHHHHHHHHHHHHHHHHHHHHTT--HHHHHHHHHHHH--HHHHHHHHHHHT-TT-HHHHHHHHHHHHHHHHHSHHHHHHHHHHHHHHHHHHHHHHHHHIIIIIS--------